Protein AF-A0A175R2Z0-F1 (afdb_monomer_lite)

pLDDT: mean 81.21, std 16.31, range [35.25, 94.69]

Radius of gyration: 16.34 Å; chains: 1; bounding box: 27×38×61 Å

Organism: NCBI:txid401562

Sequence (90 aa):
MRRDLAPTLFALPPIITAAMRKQLAVIEASMPIGCTRARNGWFGTAGRVGLRDAPLLTHHGLARVSYRGRNPRLLITAKGRREISERTAP

Secondary structure (DSSP, 8-state):
-------TTS-PPP---HHHHHHHHHHHHTTTT-EEEETTEEEETTEEEETTHHHHHHHTTSEEEE--SSS-EEEE-HHHHHHHHTTT--

Foldseek 3Di:
DDDPPDPPPPCPPPPCDPVLLVLLVQQVVQPPQGFFDDPQATHGPSGTDGPVSLVVCVVSVQWDWDPPDPTIHIHGDPNVVCVNVVPVPD

Structure (mmCIF, N/CA/C/O backbone):
data_AF-A0A175R2Z0-F1
#
_entry.id   AF-A0A175R2Z0-F1
#
loop_
_atom_site.group_PDB
_atom_site.id
_atom_site.type_symbol
_atom_site.label_atom_id
_atom_site.label_alt_id
_atom_site.label_comp_id
_atom_site.label_asym_id
_atom_site.label_entity_id
_atom_site.label_seq_id
_atom_site.pdbx_PDB_ins_code
_atom_site.Cartn_x
_atom_site.Cartn_y
_atom_site.Cartn_z
_atom_site.occupancy
_atom_site.B_iso_or_equiv
_atom_site.auth_seq_id
_atom_site.auth_comp_id
_atom_site.auth_asym_id
_atom_site.auth_atom_id
_atom_site.pdbx_PDB_model_num
ATOM 1 N N . MET A 1 1 ? -15.208 -18.236 45.355 1.00 43.88 1 MET A N 1
ATOM 2 C CA . MET A 1 1 ? -13.832 -18.420 44.835 1.00 43.88 1 MET A CA 1
ATOM 3 C C . MET A 1 1 ? -13.850 -18.031 43.357 1.00 43.88 1 MET A C 1
ATOM 5 O O . MET A 1 1 ? -14.473 -18.729 42.586 1.00 43.88 1 MET A O 1
ATOM 9 N N . ARG A 1 2 ? -13.582 -16.769 42.996 1.00 53.97 2 ARG A N 1
ATOM 10 C CA . ARG A 1 2 ? -12.306 -16.257 42.441 1.00 53.97 2 ARG A CA 1
ATOM 11 C C . ARG A 1 2 ? -11.693 -17.121 41.317 1.00 53.97 2 ARG A C 1
ATOM 13 O O . ARG A 1 2 ? -10.892 -17.992 41.632 1.00 53.97 2 ARG A O 1
ATOM 20 N N . ARG A 1 3 ? -11.970 -16.730 40.059 1.00 52.12 3 ARG A N 1
ATOM 21 C CA . ARG A 1 3 ? -11.038 -16.447 38.930 1.00 52.12 3 ARG A CA 1
ATOM 22 C C . ARG A 1 3 ? -11.536 -16.999 37.583 1.00 52.12 3 ARG A C 1
ATOM 24 O O . ARG A 1 3 ? -10.952 -17.931 37.054 1.00 52.12 3 ARG A O 1
ATOM 31 N N . ASP A 1 4 ? -12.506 -16.311 36.985 1.00 49.53 4 ASP A N 1
ATOM 32 C CA . ASP A 1 4 ? -12.666 -16.273 35.525 1.00 49.53 4 ASP A CA 1
ATOM 33 C C . ASP A 1 4 ? -12.076 -14.952 35.014 1.00 49.53 4 ASP A C 1
ATOM 35 O O . ASP A 1 4 ? -12.778 -13.991 34.712 1.00 49.53 4 ASP A O 1
ATOM 39 N N . LEU A 1 5 ? -10.745 -14.863 35.011 1.00 54.41 5 LEU A N 1
ATOM 40 C CA . LEU A 1 5 ? -10.010 -13.818 34.296 1.00 54.41 5 LEU A CA 1
ATOM 41 C C . LEU A 1 5 ? -9.522 -14.435 32.986 1.00 54.41 5 LEU A C 1
ATOM 43 O O . LEU A 1 5 ? -8.373 -14.858 32.873 1.00 54.41 5 LEU A O 1
ATOM 47 N N . ALA A 1 6 ? -10.426 -14.535 32.012 1.00 56.19 6 ALA A N 1
ATOM 48 C CA . ALA A 1 6 ? -10.044 -14.818 30.636 1.00 56.19 6 ALA A CA 1
ATOM 49 C C . ALA A 1 6 ? -9.154 -13.666 30.111 1.00 56.19 6 ALA A C 1
ATOM 51 O O . ALA A 1 6 ? -9.385 -12.503 30.456 1.00 56.19 6 ALA A O 1
ATOM 52 N N . PRO A 1 7 ? -8.113 -13.953 29.312 1.00 49.00 7 PRO A N 1
ATOM 53 C CA . PRO A 1 7 ? -7.021 -13.026 29.043 1.00 49.00 7 PRO A CA 1
ATOM 54 C C . PRO A 1 7 ? -7.425 -11.966 28.009 1.00 49.00 7 PRO A C 1
ATOM 56 O O . PRO A 1 7 ? -7.075 -12.053 26.836 1.00 49.00 7 PRO A O 1
ATOM 59 N N . THR A 1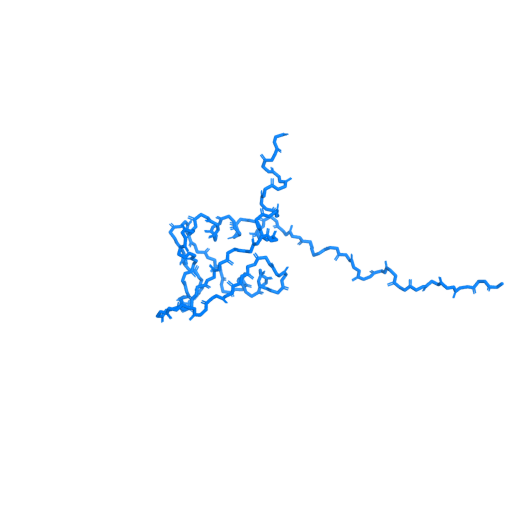 8 ? -8.103 -10.902 28.432 1.00 53.94 8 THR A N 1
ATOM 60 C CA . THR A 1 8 ? -8.308 -9.684 27.625 1.00 53.94 8 THR A CA 1
ATOM 61 C C . THR A 1 8 ? -7.069 -8.775 27.641 1.00 53.94 8 THR A C 1
ATOM 63 O O . THR A 1 8 ? -7.188 -7.561 27.770 1.00 53.94 8 THR A O 1
ATOM 66 N N . LEU A 1 9 ? -5.860 -9.346 27.563 1.00 47.72 9 LEU A N 1
ATOM 67 C CA . LEU A 1 9 ? -4.590 -8.603 27.655 1.00 47.72 9 LEU A CA 1
ATOM 68 C C . LEU A 1 9 ? -3.814 -8.497 26.330 1.00 47.72 9 LEU A C 1
ATOM 70 O O . LEU A 1 9 ? -2.814 -7.791 26.282 1.00 47.72 9 LEU A O 1
ATOM 74 N N . PHE A 1 10 ? -4.262 -9.135 25.242 1.00 49.88 10 PHE A N 1
ATOM 75 C CA . PHE A 1 10 ? -3.485 -9.211 23.989 1.00 49.88 10 PHE A CA 1
ATOM 76 C C . PHE A 1 10 ? -4.188 -8.678 22.734 1.00 49.88 10 PHE A C 1
ATOM 78 O O . PHE A 1 10 ? -3.783 -8.989 21.618 1.00 49.88 10 PHE A O 1
ATOM 85 N N . ALA A 1 11 ? -5.199 -7.827 22.885 1.00 47.78 11 ALA A N 1
ATOM 86 C CA . ALA A 1 11 ? -5.746 -7.053 21.771 1.00 47.78 11 ALA A CA 1
ATOM 87 C C . ALA A 1 11 ? -5.420 -5.566 21.953 1.00 47.78 11 ALA A C 1
ATOM 89 O O . ALA A 1 11 ? -6.308 -4.719 21.925 1.00 47.78 11 ALA A O 1
ATOM 90 N N . LEU A 1 12 ? -4.140 -5.234 22.169 1.00 50.53 12 LEU A N 1
ATOM 91 C CA . LEU A 1 12 ? -3.716 -3.858 21.924 1.00 50.53 12 LEU A CA 1
ATOM 92 C C . LEU A 1 12 ? -4.003 -3.578 20.443 1.00 50.53 12 LEU A C 1
ATOM 94 O O . LEU A 1 12 ? -3.547 -4.355 19.593 1.00 50.53 12 LEU A O 1
ATOM 98 N N . PRO A 1 13 ? -4.777 -2.530 20.108 1.00 55.56 13 PRO A N 1
ATOM 99 C CA . PRO A 1 13 ? -4.931 -2.146 18.717 1.00 55.56 13 PRO A CA 1
ATOM 100 C C . PRO A 1 13 ? -3.524 -1.959 18.138 1.00 55.56 13 PRO A C 1
ATOM 102 O O . PRO A 1 13 ? -2.643 -1.455 18.846 1.00 55.56 13 PRO A O 1
ATOM 105 N N . PRO A 1 14 ? -3.264 -2.404 16.894 1.00 59.94 14 PRO A N 1
ATOM 106 C CA . PRO A 1 14 ? -1.954 -2.210 16.298 1.00 59.94 14 PRO A CA 1
ATOM 107 C C . PRO A 1 14 ? -1.618 -0.725 16.407 1.00 59.94 14 PRO A C 1
ATOM 109 O O . PRO A 1 14 ? -2.408 0.110 15.969 1.00 59.94 14 PRO A O 1
ATOM 112 N N . ILE A 1 15 ? -0.492 -0.391 17.045 1.00 73.00 15 ILE A N 1
ATOM 113 C CA . ILE A 1 15 ? -0.081 1.004 17.209 1.00 73.00 15 ILE A CA 1
ATOM 114 C C . ILE A 1 15 ? 0.276 1.511 15.813 1.00 73.00 15 ILE A C 1
ATOM 116 O O . ILE A 1 15 ? 1.400 1.346 15.337 1.00 73.00 15 ILE A O 1
ATOM 120 N N . ILE A 1 16 ? -0.709 2.082 15.119 1.00 81.56 16 ILE A N 1
ATOM 121 C CA . ILE A 1 16 ? -0.506 2.655 13.797 1.00 81.56 16 ILE A CA 1
ATOM 122 C C . ILE A 1 16 ? 0.380 3.881 13.975 1.00 81.56 16 ILE A C 1
ATOM 124 O O . ILE A 1 16 ? -0.008 4.900 14.556 1.00 81.56 16 ILE A O 1
ATOM 128 N N . THR A 1 17 ? 1.609 3.765 13.482 1.00 87.62 17 THR A N 1
ATOM 129 C CA . THR A 1 17 ? 2.615 4.815 13.618 1.00 87.62 17 THR A CA 1
ATOM 130 C C . THR A 1 17 ? 2.344 5.967 12.650 1.00 87.62 17 THR A C 1
ATOM 132 O O . THR A 1 17 ? 1.700 5.814 11.608 1.00 87.62 17 THR A O 1
ATOM 135 N N . ALA A 1 18 ? 2.893 7.146 12.953 1.00 86.56 18 ALA A N 1
ATOM 136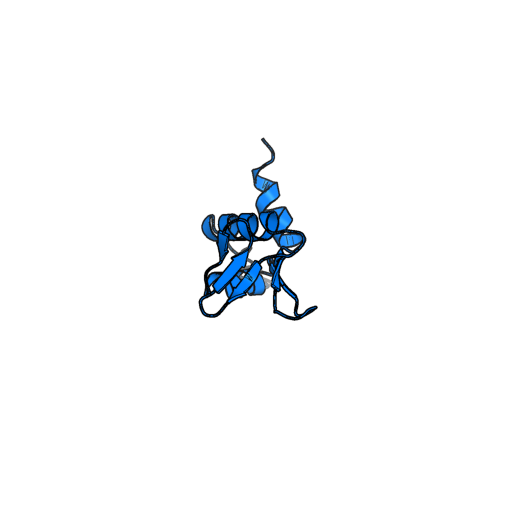 C CA . ALA A 1 18 ? 2.832 8.287 12.039 1.00 86.56 18 ALA A CA 1
ATOM 137 C C . ALA A 1 18 ? 3.498 7.984 10.681 1.00 86.56 18 ALA A C 1
ATOM 139 O O . ALA A 1 18 ? 3.032 8.462 9.648 1.00 86.56 18 ALA A O 1
ATOM 140 N N . ALA A 1 19 ? 4.551 7.159 10.669 1.00 88.50 19 ALA A N 1
ATOM 141 C CA . ALA A 1 19 ? 5.204 6.708 9.443 1.00 88.50 19 ALA A CA 1
ATOM 142 C C . ALA A 1 19 ? 4.265 5.853 8.577 1.00 88.50 19 ALA A C 1
ATOM 144 O O . ALA A 1 19 ? 4.143 6.111 7.382 1.00 88.50 19 ALA A O 1
ATOM 145 N N . MET A 1 20 ? 3.540 4.901 9.174 1.00 90.69 20 MET A N 1
ATOM 146 C CA . MET A 1 20 ? 2.568 4.074 8.448 1.00 90.69 20 MET A CA 1
ATOM 147 C C . MET A 1 20 ? 1.454 4.917 7.824 1.00 90.69 20 MET A C 1
ATOM 149 O O . MET A 1 20 ? 1.123 4.711 6.660 1.00 90.69 20 MET A O 1
ATOM 153 N N . ARG A 1 21 ? 0.932 5.916 8.548 1.00 90.38 21 ARG A N 1
ATOM 154 C CA . ARG A 1 21 ? -0.068 6.851 8.002 1.00 90.38 21 ARG A CA 1
ATOM 155 C C . ARG A 1 21 ? 0.455 7.646 6.806 1.00 90.38 21 ARG A C 1
ATOM 157 O O . ARG A 1 21 ? -0.253 7.762 5.812 1.00 90.38 21 ARG A O 1
ATOM 164 N N . LYS A 1 22 ? 1.703 8.129 6.850 1.00 90.75 22 LYS A N 1
ATOM 165 C CA . LYS A 1 22 ? 2.333 8.799 5.695 1.00 90.75 22 LYS A CA 1
ATOM 166 C C . LYS A 1 22 ? 2.396 7.876 4.477 1.00 90.75 22 LYS A C 1
ATOM 168 O O . LYS A 1 22 ? 2.069 8.298 3.374 1.00 90.75 22 LYS A O 1
ATOM 173 N N . GLN A 1 23 ? 2.760 6.610 4.678 1.00 92.44 23 GLN A N 1
ATOM 174 C CA . GLN A 1 23 ? 2.784 5.627 3.593 1.00 92.44 23 GLN A CA 1
ATOM 175 C C . GLN A 1 23 ? 1.380 5.327 3.053 1.00 92.44 23 GLN A C 1
ATOM 177 O O . GLN A 1 23 ? 1.202 5.204 1.844 1.00 92.44 23 GLN A O 1
ATOM 182 N N . LEU A 1 24 ? 0.364 5.266 3.918 1.00 92.62 24 LEU A N 1
ATOM 183 C CA . LEU A 1 24 ? -1.030 5.116 3.494 1.00 92.62 24 LEU A CA 1
ATOM 184 C C . LEU A 1 24 ? -1.507 6.304 2.655 1.00 92.62 24 LEU A C 1
ATOM 186 O O . LEU A 1 24 ? -2.120 6.078 1.617 1.00 92.62 24 LEU A O 1
ATOM 190 N N . ALA A 1 25 ? -1.157 7.534 3.036 1.00 91.38 25 ALA A N 1
ATOM 191 C CA . ALA A 1 25 ? -1.468 8.725 2.246 1.00 91.38 25 ALA A CA 1
ATOM 192 C C . ALA A 1 25 ? -0.822 8.676 0.848 1.00 91.38 25 ALA A C 1
ATOM 194 O O . ALA A 1 25 ? -1.473 8.999 -0.140 1.00 91.38 25 ALA A O 1
ATOM 195 N N . VAL A 1 26 ? 0.423 8.190 0.734 1.00 92.31 26 VAL A N 1
ATOM 196 C CA . VAL A 1 26 ? 1.084 7.977 -0.572 1.00 92.31 26 VAL A CA 1
ATOM 197 C C . VAL A 1 26 ? 0.318 6.960 -1.424 1.00 92.31 26 VAL A C 1
ATOM 199 O O . VAL A 1 26 ? 0.123 7.178 -2.622 1.00 92.31 26 VAL A O 1
ATOM 202 N N . ILE A 1 27 ? -0.134 5.854 -0.825 1.00 92.38 27 ILE A N 1
ATOM 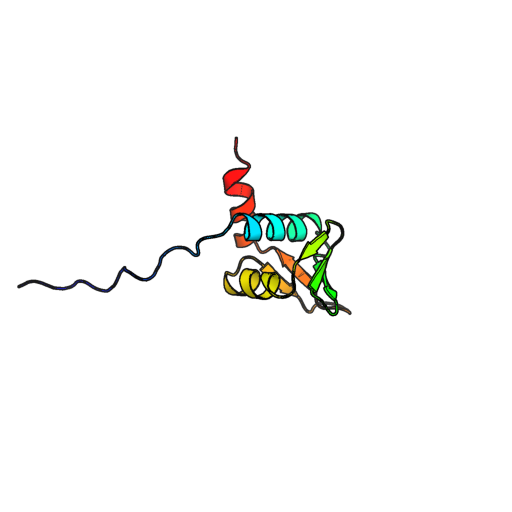203 C CA . ILE A 1 27 ? -0.904 4.823 -1.536 1.00 92.38 27 ILE A CA 1
ATOM 204 C C . ILE A 1 27 ? -2.266 5.370 -1.979 1.00 92.38 27 ILE A C 1
ATOM 206 O O . ILE A 1 27 ? -2.670 5.123 -3.115 1.00 92.38 27 ILE A O 1
ATOM 210 N N . GLU A 1 28 ? -2.964 6.111 -1.112 1.00 93.06 28 GLU A N 1
ATOM 211 C CA . GLU A 1 28 ? -4.254 6.728 -1.434 1.00 93.06 28 GLU A CA 1
ATOM 212 C C . GLU A 1 28 ? -4.127 7.750 -2.563 1.00 93.06 28 GLU A C 1
ATOM 214 O O . GLU A 1 28 ? -4.847 7.656 -3.554 1.00 93.06 28 GLU A O 1
ATOM 219 N N . ALA A 1 29 ? -3.161 8.664 -2.472 1.00 90.44 29 ALA A N 1
ATOM 220 C CA . ALA A 1 29 ? -2.913 9.674 -3.499 1.00 90.44 29 ALA A CA 1
ATOM 221 C C . ALA A 1 29 ? -2.478 9.069 -4.849 1.00 90.44 29 ALA A C 1
ATOM 223 O O . ALA A 1 29 ? -2.560 9.726 -5.882 1.00 90.44 29 ALA A O 1
ATOM 224 N N . SER A 1 30 ? -2.042 7.805 -4.859 1.00 88.62 30 SER A N 1
ATOM 225 C CA . SER A 1 30 ? -1.685 7.066 -6.077 1.00 88.62 30 SER A CA 1
ATOM 226 C C . SER A 1 30 ? -2.875 6.340 -6.732 1.00 88.62 30 SER A C 1
ATOM 228 O O . SER A 1 30 ? -2.691 5.593 -7.697 1.00 88.62 30 SER A O 1
ATOM 230 N N . MET A 1 31 ? -4.099 6.504 -6.218 1.00 85.56 31 MET A N 1
ATOM 231 C CA . MET A 1 31 ? -5.331 5.975 -6.824 1.00 85.56 31 MET A CA 1
ATOM 232 C C . MET A 1 31 ? -5.621 6.624 -8.194 1.00 85.56 31 MET A C 1
ATOM 234 O O . MET A 1 31 ? -5.203 7.754 -8.434 1.00 85.56 31 MET A O 1
ATOM 238 N N . PRO A 1 32 ? -6.325 5.933 -9.120 1.00 80.69 32 PRO A N 1
ATOM 239 C CA . PRO A 1 32 ? -6.948 4.603 -8.997 1.00 80.69 32 PRO A CA 1
ATOM 240 C C . PRO A 1 32 ? -5.975 3.436 -9.232 1.00 80.69 32 PRO A C 1
ATOM 242 O O . PRO A 1 32 ? -6.326 2.271 -9.053 1.00 80.69 32 PRO A O 1
ATOM 245 N N . ILE A 1 33 ? -4.753 3.737 -9.671 1.00 82.19 33 ILE A N 1
ATOM 246 C CA . ILE A 1 33 ? -3.773 2.741 -10.107 1.00 82.19 33 ILE A CA 1
ATOM 247 C C . ILE A 1 33 ? -3.149 2.042 -8.893 1.00 82.19 33 ILE A C 1
ATOM 249 O O . ILE A 1 33 ? -2.982 0.824 -8.929 1.00 82.19 33 ILE A O 1
ATOM 253 N N . GLY A 1 34 ? -2.866 2.785 -7.824 1.00 87.19 34 GLY A N 1
ATOM 254 C CA . GLY A 1 34 ? -2.102 2.340 -6.661 1.00 87.19 34 GLY A CA 1
ATOM 255 C C . GLY A 1 34 ? -0.599 2.298 -6.918 1.00 87.19 34 GLY A C 1
ATOM 256 O O . GLY A 1 34 ? -0.121 2.626 -8.004 1.00 87.19 34 GLY A O 1
ATOM 257 N N . CYS A 1 35 ? 0.172 1.872 -5.918 1.00 91.00 35 CYS A N 1
ATOM 258 C CA . CYS A 1 35 ? 1.625 1.800 -6.050 1.00 91.00 35 CYS A CA 1
ATOM 259 C C . CYS A 1 35 ? 2.025 0.507 -6.770 1.00 91.00 35 CYS A C 1
ATOM 261 O O . CYS A 1 35 ? 1.705 -0.582 -6.313 1.00 91.00 35 CYS A O 1
ATOM 263 N N . THR A 1 36 ? 2.749 0.589 -7.878 1.00 91.56 36 THR A N 1
ATOM 264 C CA . THR A 1 36 ? 3.238 -0.581 -8.620 1.00 91.56 36 THR A CA 1
ATOM 265 C C . THR A 1 36 ? 4.497 -1.153 -7.969 1.00 91.56 36 THR A C 1
ATOM 267 O O . THR A 1 36 ? 5.337 -0.410 -7.462 1.00 91.56 36 THR A O 1
ATOM 270 N N . ARG A 1 37 ? 4.650 -2.480 -7.973 1.00 89.94 37 ARG A N 1
ATOM 271 C CA . ARG A 1 37 ? 5.843 -3.147 -7.434 1.00 89.94 37 ARG A CA 1
ATOM 272 C C . ARG A 1 37 ? 7.070 -2.893 -8.314 1.00 89.94 37 ARG A C 1
ATOM 274 O O . ARG A 1 37 ? 7.031 -3.146 -9.513 1.00 89.94 37 ARG A O 1
ATOM 281 N N . ALA A 1 38 ? 8.178 -2.495 -7.697 1.00 88.00 38 ALA A N 1
ATOM 282 C CA . ALA A 1 38 ? 9.506 -2.442 -8.304 1.00 88.00 38 ALA A CA 1
ATOM 283 C C . ALA A 1 38 ? 10.533 -3.172 -7.417 1.00 88.00 38 ALA A C 1
ATOM 285 O O . ALA A 1 38 ? 10.220 -3.592 -6.301 1.00 88.00 38 ALA A O 1
ATOM 286 N N . ARG A 1 39 ? 11.777 -3.320 -7.898 1.00 83.81 39 ARG A N 1
ATOM 287 C CA . ARG A 1 39 ? 12.827 -4.134 -7.245 1.00 83.81 39 ARG A CA 1
ATOM 288 C C . ARG A 1 39 ? 13.038 -3.793 -5.763 1.00 83.81 39 ARG A C 1
ATOM 290 O O . ARG A 1 39 ? 13.201 -4.695 -4.952 1.00 83.81 39 ARG A O 1
ATOM 297 N N . ASN A 1 40 ? 12.971 -2.505 -5.414 1.00 86.06 40 ASN A N 1
ATOM 298 C CA . ASN A 1 40 ? 13.324 -2.002 -4.081 1.00 86.06 40 ASN A CA 1
ATOM 299 C C . ASN A 1 40 ? 12.130 -1.421 -3.295 1.00 86.06 40 ASN A C 1
ATOM 301 O O . ASN A 1 40 ? 12.328 -0.753 -2.278 1.00 86.06 40 ASN A O 1
ATOM 305 N N . GLY A 1 41 ? 10.890 -1.622 -3.743 1.00 90.50 41 GLY A N 1
ATOM 306 C CA . GLY A 1 41 ? 9.712 -1.088 -3.054 1.00 90.50 41 GLY A CA 1
ATOM 307 C C . GLY A 1 41 ? 8.496 -0.958 -3.960 1.00 90.50 41 GLY A C 1
ATOM 308 O O . GLY A 1 41 ? 8.437 -1.565 -5.027 1.00 90.50 41 GLY A O 1
ATOM 309 N N . TRP A 1 42 ? 7.535 -0.147 -3.533 1.00 92.19 42 TRP A N 1
ATOM 310 C CA . TRP A 1 42 ? 6.322 0.135 -4.295 1.00 92.19 42 TRP A CA 1
ATOM 311 C C . TRP A 1 42 ? 6.285 1.607 -4.668 1.00 92.19 42 TRP A C 1
ATOM 313 O O . TRP A 1 42 ? 6.603 2.460 -3.847 1.00 92.19 42 TRP A O 1
ATOM 323 N N . PHE A 1 43 ? 5.917 1.906 -5.906 1.00 91.31 43 PHE A N 1
ATOM 324 C CA . PHE A 1 43 ? 6.018 3.246 -6.472 1.00 91.31 43 PHE A CA 1
ATOM 325 C C . PHE A 1 43 ? 4.675 3.666 -7.048 1.00 91.31 43 PHE A C 1
ATOM 327 O O . PHE A 1 43 ? 4.111 2.968 -7.889 1.00 91.31 43 PHE A O 1
ATOM 334 N N . GLY A 1 44 ? 4.154 4.791 -6.577 1.00 87.19 44 GLY A N 1
ATOM 335 C CA . GLY A 1 44 ? 2.989 5.455 -7.146 1.00 87.19 44 GLY A CA 1
ATOM 336 C C . GLY A 1 44 ? 3.331 6.872 -7.598 1.00 87.19 44 GLY A C 1
ATOM 337 O O . GLY A 1 44 ? 4.479 7.304 -7.501 1.00 87.19 44 GLY A O 1
ATOM 338 N N . THR A 1 45 ? 2.336 7.602 -8.092 1.00 85.00 45 THR A N 1
ATOM 339 C CA . THR A 1 45 ? 2.506 8.984 -8.573 1.00 85.00 45 THR A CA 1
ATOM 340 C C . THR A 1 45 ? 2.876 9.952 -7.452 1.00 85.00 45 THR A C 1
ATOM 342 O O . THR A 1 45 ? 3.609 10.906 -7.686 1.00 85.00 45 THR A O 1
ATOM 345 N N . ALA A 1 46 ? 2.415 9.683 -6.229 1.00 85.75 46 ALA A N 1
ATOM 346 C CA . ALA A 1 46 ? 2.663 10.522 -5.060 1.00 85.75 46 ALA A CA 1
ATOM 347 C C . ALA A 1 46 ? 3.962 10.178 -4.306 1.00 85.75 46 ALA A C 1
ATOM 349 O O . ALA A 1 46 ? 4.303 10.850 -3.334 1.00 85.75 46 ALA A O 1
ATOM 350 N N . GLY A 1 47 ? 4.683 9.124 -4.712 1.00 87.81 47 GLY A N 1
ATOM 351 C CA . GLY A 1 47 ? 5.950 8.744 -4.091 1.00 87.81 47 GLY A CA 1
ATOM 352 C C . GLY A 1 47 ? 6.168 7.239 -3.948 1.00 87.81 47 GLY A C 1
ATOM 353 O O . GLY A 1 47 ? 5.552 6.411 -4.624 1.00 87.81 47 GLY A O 1
ATOM 354 N N . ARG A 1 48 ? 7.097 6.885 -3.054 1.00 91.56 48 ARG A N 1
ATOM 355 C CA . ARG A 1 48 ? 7.564 5.512 -2.831 1.00 91.56 48 ARG A CA 1
ATOM 356 C C . ARG A 1 48 ? 7.186 5.010 -1.442 1.00 91.56 48 ARG A C 1
ATOM 358 O O . ARG A 1 48 ? 7.483 5.664 -0.448 1.00 91.56 48 ARG A O 1
ATOM 365 N N . VAL A 1 49 ? 6.683 3.780 -1.398 1.00 90.69 49 VAL A N 1
ATOM 366 C CA . VAL A 1 49 ? 6.547 2.966 -0.189 1.00 90.69 49 VAL A CA 1
ATOM 367 C C . VAL A 1 49 ? 7.732 2.008 -0.088 1.00 90.69 49 VAL A C 1
ATOM 369 O O . VAL A 1 49 ? 8.088 1.316 -1.053 1.00 90.69 49 VAL A O 1
ATOM 372 N N . GLY A 1 50 ? 8.372 1.977 1.081 1.00 88.12 50 GLY A N 1
ATOM 373 C CA . GLY A 1 50 ? 9.527 1.128 1.340 1.00 88.12 50 GLY A CA 1
ATOM 374 C C . GLY A 1 50 ? 9.210 -0.365 1.218 1.00 88.12 50 GLY A C 1
ATOM 375 O O . GLY A 1 50 ? 8.073 -0.809 1.385 1.00 88.12 50 GLY A O 1
ATOM 376 N N . LEU A 1 51 ? 10.245 -1.168 0.947 1.00 88.12 51 LEU A N 1
ATOM 377 C CA . LEU A 1 51 ? 10.113 -2.625 0.828 1.00 88.12 51 LEU A CA 1
ATOM 378 C C . LEU A 1 51 ? 9.622 -3.272 2.134 1.00 88.12 51 LEU A C 1
ATOM 380 O O . LEU A 1 51 ? 8.892 -4.255 2.085 1.00 88.12 51 LEU A O 1
ATOM 384 N N . ARG A 1 52 ? 10.019 -2.716 3.285 1.00 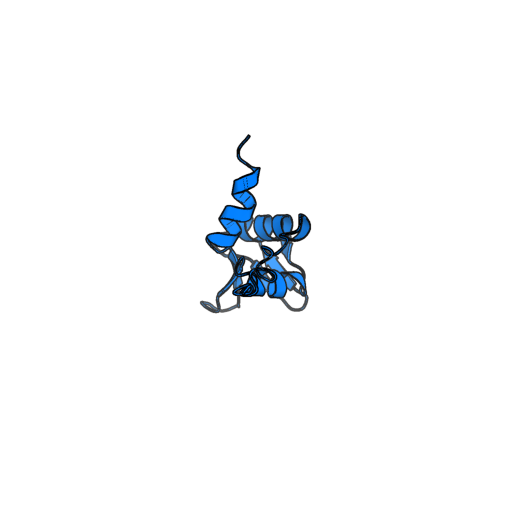88.25 52 ARG A N 1
ATOM 385 C CA . ARG A 1 52 ? 9.622 -3.192 4.620 1.00 88.25 52 ARG A CA 1
ATOM 386 C C . ARG A 1 52 ? 8.236 -2.698 5.034 1.00 88.25 52 ARG A C 1
ATOM 388 O O . ARG A 1 52 ? 7.535 -3.400 5.753 1.00 88.25 52 ARG A O 1
ATOM 395 N N . ASP A 1 53 ? 7.823 -1.536 4.535 1.00 90.56 53 ASP A N 1
ATOM 396 C CA . ASP A 1 53 ? 6.573 -0.893 4.945 1.00 90.56 53 ASP A CA 1
ATOM 397 C C . ASP A 1 53 ? 5.356 -1.579 4.329 1.00 90.56 53 ASP A C 1
ATOM 399 O O . ASP A 1 53 ? 4.354 -1.792 5.001 1.00 90.56 53 ASP A O 1
ATOM 403 N N . ALA A 1 54 ? 5.437 -1.979 3.060 1.00 89.19 54 ALA A N 1
ATOM 404 C CA . ALA A 1 54 ? 4.304 -2.606 2.389 1.00 89.19 54 ALA A CA 1
ATOM 405 C C . ALA A 1 54 ? 3.852 -3.931 3.043 1.00 89.19 54 ALA A C 1
ATOM 407 O O . ALA A 1 54 ? 2.655 -4.048 3.304 1.00 89.19 54 ALA A O 1
ATOM 408 N N . PRO A 1 55 ? 4.746 -4.886 3.390 1.00 91.00 55 PRO A N 1
ATOM 409 C CA . PRO A 1 55 ? 4.383 -6.062 4.179 1.00 91.00 55 PRO A CA 1
ATOM 410 C C . PRO A 1 55 ? 3.716 -5.712 5.512 1.00 91.00 55 PRO A C 1
ATOM 412 O O . PRO A 1 55 ? 2.701 -6.315 5.852 1.00 91.00 55 PRO A O 1
ATOM 415 N N . LEU A 1 56 ? 4.226 -4.706 6.231 1.00 91.56 56 LEU A N 1
ATOM 416 C CA . LEU A 1 56 ? 3.645 -4.255 7.500 1.00 91.56 56 LEU A CA 1
ATOM 417 C C . LEU A 1 56 ? 2.225 -3.710 7.303 1.00 91.56 56 LEU A C 1
ATOM 419 O O . LEU A 1 56 ? 1.293 -4.123 7.991 1.00 91.56 56 LEU A O 1
ATOM 423 N N . LEU A 1 57 ? 2.023 -2.841 6.311 1.00 92.81 57 LEU A N 1
ATOM 424 C CA . LEU A 1 57 ? 0.700 -2.304 5.985 1.00 92.81 57 LEU A CA 1
ATOM 425 C C . LEU A 1 57 ? -0.276 -3.406 5.555 1.00 92.81 57 LEU A C 1
ATOM 427 O O . LEU A 1 57 ? -1.459 -3.333 5.894 1.00 92.81 57 LEU A O 1
ATOM 431 N N . THR A 1 58 ? 0.198 -4.431 4.840 1.00 93.31 58 THR A N 1
ATOM 432 C CA . THR A 1 58 ? -0.632 -5.588 4.478 1.00 93.31 58 THR A CA 1
ATOM 433 C C . THR A 1 58 ? -0.945 -6.486 5.668 1.00 93.31 58 THR A C 1
ATOM 435 O O . THR A 1 58 ? -2.086 -6.913 5.810 1.00 93.31 58 THR A O 1
ATOM 438 N N . HIS A 1 59 ? 0.020 -6.713 6.562 1.00 91.62 59 HIS A N 1
ATOM 439 C CA . HIS A 1 59 ? -0.157 -7.509 7.776 1.00 91.62 59 HIS A CA 1
ATOM 440 C C . HIS A 1 59 ? -1.220 -6.896 8.696 1.00 91.62 59 HIS A C 1
ATOM 442 O O . HIS A 1 59 ? -2.087 -7.600 9.203 1.00 91.62 59 HIS A O 1
ATOM 448 N N . HIS A 1 60 ? -1.228 -5.568 8.834 1.00 89.38 60 HIS A N 1
ATOM 449 C CA . HIS A 1 60 ? -2.249 -4.854 9.607 1.00 89.38 60 HIS A CA 1
ATOM 450 C C . HIS A 1 60 ? -3.590 -4.674 8.871 1.00 89.38 60 HIS A C 1
ATOM 452 O O . HIS A 1 60 ? -4.528 -4.087 9.425 1.00 89.38 60 HIS A O 1
ATOM 458 N N . GLY A 1 61 ? -3.705 -5.165 7.632 1.00 92.81 61 GLY A N 1
ATOM 459 C CA . GLY A 1 61 ? -4.910 -5.057 6.809 1.00 92.81 61 GLY A CA 1
ATOM 460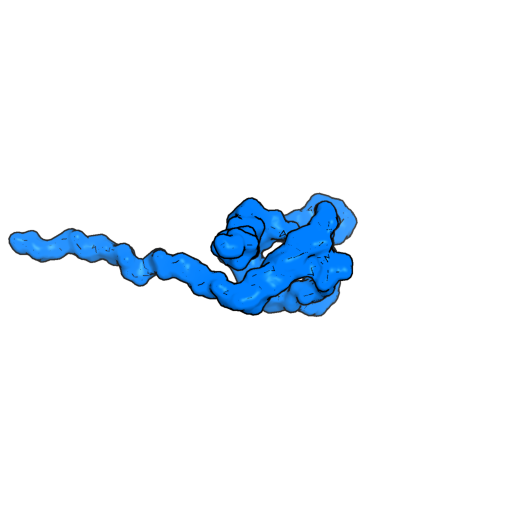 C C . GLY A 1 61 ? -5.220 -3.634 6.339 1.00 92.81 61 GLY A C 1
ATOM 461 O O . GLY A 1 61 ? -6.369 -3.331 6.038 1.00 92.81 61 GLY A O 1
ATOM 462 N N . LEU A 1 62 ? -4.225 -2.744 6.311 1.00 93.44 62 LEU A N 1
ATOM 463 C CA . LEU A 1 62 ? -4.378 -1.341 5.908 1.00 93.44 62 LEU A CA 1
ATOM 464 C C . LEU A 1 62 ? -4.198 -1.168 4.399 1.00 93.44 62 LEU A C 1
ATOM 466 O O . LEU A 1 62 ? -4.894 -0.367 3.772 1.00 93.44 62 LEU A O 1
ATOM 470 N N . ALA A 1 63 ? -3.327 -1.975 3.801 1.00 94.44 63 ALA A N 1
ATOM 471 C CA . ALA A 1 63 ? -3.137 -2.070 2.362 1.00 94.44 63 ALA A CA 1
ATOM 472 C C . ALA A 1 63 ? -3.320 -3.518 1.889 1.00 94.44 63 ALA A C 1
ATOM 474 O O . ALA A 1 63 ? -3.273 -4.458 2.679 1.00 94.44 63 ALA A O 1
ATOM 475 N N . ARG A 1 64 ? -3.525 -3.711 0.587 1.00 94.69 64 ARG A N 1
ATOM 476 C CA . ARG A 1 64 ? -3.582 -5.034 -0.045 1.00 94.69 64 ARG A CA 1
ATOM 477 C C . ARG A 1 64 ? -2.793 -5.045 -1.341 1.00 94.69 64 ARG A C 1
ATOM 479 O O . ARG A 1 64 ? -2.781 -4.051 -2.064 1.00 94.69 64 ARG A O 1
ATOM 486 N N . VAL A 1 65 ? -2.196 -6.184 -1.670 1.00 93.88 65 VAL A N 1
ATOM 487 C CA . VAL A 1 65 ? -1.603 -6.389 -2.992 1.00 93.88 65 VAL A CA 1
ATOM 488 C C . VAL A 1 65 ? -2.671 -6.926 -3.941 1.00 93.88 65 VAL A C 1
ATOM 490 O O . VAL A 1 65 ? -3.286 -7.958 -3.690 1.00 93.88 65 VAL A O 1
ATOM 493 N N . SER A 1 66 ? -2.896 -6.215 -5.038 1.00 91.75 66 SER A N 1
ATOM 494 C CA . SER A 1 66 ? -3.673 -6.662 -6.184 1.00 91.75 66 SER A CA 1
ATOM 495 C C . SER A 1 66 ? -2.731 -7.175 -7.265 1.00 91.75 66 SER A C 1
ATOM 497 O O . SER A 1 66 ? -1.821 -6.469 -7.695 1.00 91.75 66 SER A O 1
ATOM 499 N N . TYR A 1 67 ? -2.992 -8.384 -7.745 1.00 90.19 67 TYR A N 1
ATOM 500 C CA . TYR A 1 67 ? -2.302 -8.980 -8.892 1.00 90.19 67 TYR A CA 1
ATOM 501 C C . TYR A 1 67 ? -3.125 -8.866 -10.181 1.00 90.19 67 TYR A C 1
ATOM 503 O O . TYR A 1 67 ? -2.827 -9.516 -11.176 1.00 90.19 67 TYR A O 1
ATOM 511 N N . ARG A 1 68 ? -4.187 -8.047 -10.178 1.00 82.25 68 ARG A N 1
ATOM 512 C CA . ARG A 1 68 ? -4.987 -7.799 -11.379 1.00 82.25 68 ARG A CA 1
ATOM 513 C C . ARG A 1 68 ? -4.217 -6.863 -12.313 1.00 82.25 68 ARG A C 1
ATOM 515 O O . ARG A 1 68 ? -4.143 -5.664 -12.057 1.00 82.25 68 ARG A O 1
ATOM 52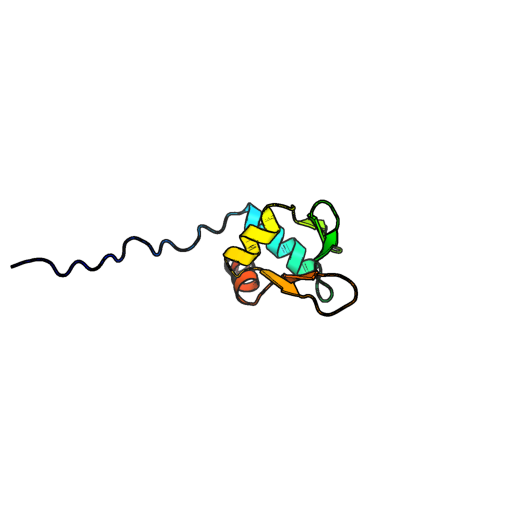2 N N . GLY A 1 69 ? -3.653 -7.417 -13.384 1.00 79.56 69 GLY A N 1
ATOM 523 C CA . GLY A 1 69 ? -2.954 -6.679 -14.438 1.00 79.56 69 GLY A CA 1
ATOM 524 C C . GLY A 1 69 ? -1.520 -7.161 -14.662 1.00 79.56 69 GLY A C 1
ATOM 525 O O . GLY A 1 69 ? -1.075 -8.133 -14.063 1.00 79.56 69 GLY A O 1
ATOM 526 N N . ARG A 1 70 ? -0.787 -6.457 -15.535 1.00 83.38 70 ARG A N 1
ATOM 527 C CA . ARG A 1 70 ? 0.586 -6.827 -15.926 1.00 83.38 70 ARG A CA 1
ATOM 528 C C . ARG A 1 70 ? 1.576 -6.813 -14.751 1.00 83.38 70 ARG A C 1
ATOM 530 O O . ARG A 1 70 ? 2.505 -7.607 -14.747 1.00 83.38 70 ARG A O 1
ATOM 537 N N . ASN A 1 71 ? 1.370 -5.932 -13.767 1.00 86.19 71 ASN A N 1
ATOM 538 C CA . ASN A 1 71 ? 2.261 -5.762 -12.617 1.00 86.19 71 ASN A CA 1
ATOM 539 C C . ASN A 1 71 ? 1.473 -5.786 -11.295 1.00 86.19 71 ASN A C 1
ATOM 541 O O . ASN A 1 71 ? 0.392 -5.191 -11.244 1.00 86.19 71 ASN A O 1
ATOM 545 N N . PRO A 1 72 ? 2.017 -6.381 -10.211 1.00 90.94 72 PRO A N 1
ATOM 546 C CA . PRO A 1 72 ? 1.426 -6.295 -8.878 1.00 90.94 72 PRO A CA 1
ATOM 547 C C . PRO A 1 72 ? 1.325 -4.847 -8.400 1.00 90.94 72 PRO A C 1
ATOM 549 O O . PRO A 1 72 ? 2.260 -4.058 -8.580 1.00 90.94 72 PRO A O 1
ATOM 552 N N . ARG A 1 73 ? 0.217 -4.513 -7.736 1.00 92.88 73 ARG A N 1
ATOM 553 C CA . ARG A 1 73 ? -0.052 -3.172 -7.210 1.00 92.88 73 ARG A CA 1
ATOM 554 C C . ARG A 1 73 ? -0.474 -3.202 -5.750 1.00 92.88 73 ARG A C 1
ATOM 556 O O . ARG A 1 73 ? -1.284 -4.032 -5.362 1.00 92.88 73 ARG A O 1
ATOM 563 N N . LEU A 1 74 ? 0.040 -2.281 -4.954 1.00 94.19 74 LEU A N 1
ATOM 564 C CA . LEU A 1 74 ? -0.365 -2.047 -3.578 1.00 94.19 74 LEU A CA 1
ATOM 565 C C . LEU A 1 74 ? -1.484 -1.007 -3.569 1.00 94.19 74 LEU A C 1
ATOM 567 O O . LEU A 1 74 ? -1.311 0.110 -4.058 1.00 94.19 74 LEU A O 1
ATOM 571 N N . LEU A 1 75 ? -2.635 -1.397 -3.033 1.00 94.50 75 LEU A N 1
ATOM 572 C CA . LEU A 1 75 ? -3.844 -0.585 -2.950 1.00 94.50 75 LEU A CA 1
ATOM 573 C C . LEU A 1 75 ? -4.199 -0.330 -1.489 1.00 94.50 75 LEU A C 1
ATOM 575 O O . LEU A 1 75 ? -4.062 -1.226 -0.653 1.00 94.50 75 LEU A O 1
ATOM 579 N N . ILE A 1 76 ? -4.723 0.857 -1.192 1.00 94.19 76 ILE A N 1
ATOM 580 C CA . ILE A 1 76 ? -5.253 1.162 0.136 1.00 94.19 76 ILE A CA 1
ATOM 581 C C . ILE A 1 76 ? -6.593 0.444 0.350 1.00 94.19 76 ILE A C 1
ATOM 583 O O . ILE A 1 76 ? -7.408 0.306 -0.567 1.00 94.19 76 ILE A O 1
ATOM 587 N N . THR A 1 77 ? -6.827 -0.054 1.562 1.00 94.25 77 THR A N 1
ATOM 588 C CA . THR A 1 77 ? -8.106 -0.673 1.950 1.00 94.25 77 THR A CA 1
ATOM 589 C C . THR A 1 77 ? -9.059 0.361 2.556 1.00 94.25 77 THR A C 1
ATOM 591 O O . THR A 1 77 ? -8.681 1.499 2.822 1.00 94.25 77 THR A O 1
ATOM 594 N N . ALA A 1 78 ? -10.312 -0.025 2.813 1.00 92.44 78 ALA A N 1
ATOM 595 C CA . ALA A 1 78 ? -11.232 0.813 3.586 1.00 92.44 78 ALA A CA 1
ATOM 596 C C . ALA A 1 78 ? -10.714 1.079 5.013 1.00 92.44 78 ALA A C 1
ATOM 598 O O . ALA A 1 78 ? -10.825 2.198 5.500 1.00 92.44 78 ALA A O 1
ATOM 599 N N . LYS A 1 79 ? -10.089 0.078 5.652 1.00 91.81 79 LYS A N 1
ATOM 600 C CA . LYS A 1 79 ? -9.467 0.228 6.974 1.00 91.81 79 LYS A CA 1
ATOM 601 C C . LYS A 1 79 ? -8.320 1.238 6.931 1.00 91.81 79 LYS A C 1
ATOM 603 O O . LYS A 1 79 ? -8.305 2.169 7.718 1.00 91.81 79 LYS A O 1
ATOM 608 N N . GLY A 1 80 ? -7.419 1.104 5.955 1.00 91.38 80 GLY A N 1
ATOM 609 C CA . GLY A 1 80 ? -6.320 2.052 5.754 1.00 91.38 80 GLY A CA 1
ATOM 610 C C . GLY A 1 80 ? -6.791 3.487 5.509 1.00 91.38 80 GLY A C 1
ATOM 611 O O . GLY A 1 80 ? -6.149 4.413 5.986 1.00 91.38 80 GLY A O 1
ATOM 612 N N . ARG A 1 81 ? -7.927 3.668 4.819 1.00 91.56 81 ARG A N 1
ATOM 613 C CA . ARG A 1 81 ? -8.548 4.988 4.628 1.00 91.56 81 ARG A CA 1
ATOM 614 C C . ARG A 1 81 ? -9.089 5.591 5.926 1.00 91.56 81 ARG A C 1
ATOM 616 O O . ARG A 1 81 ? -8.893 6.773 6.166 1.00 91.56 81 ARG A O 1
ATOM 623 N N . ARG A 1 82 ? -9.704 4.794 6.802 1.00 90.56 82 ARG A N 1
ATOM 624 C CA . ARG A 1 82 ? -10.157 5.291 8.116 1.00 90.56 82 ARG A CA 1
ATOM 625 C C . ARG A 1 82 ? -8.994 5.825 8.953 1.00 90.56 82 ARG A C 1
ATOM 627 O O . ARG A 1 82 ? -9.088 6.928 9.470 1.00 90.56 82 ARG A O 1
ATOM 634 N N . GLU A 1 83 ? -7.863 5.121 8.959 1.00 88.44 83 GLU A N 1
ATOM 635 C CA . GLU A 1 83 ? -6.659 5.518 9.715 1.00 88.44 83 GLU A CA 1
ATOM 636 C C . GLU A 1 83 ? -6.044 6.860 9.286 1.00 88.44 83 GLU A C 1
ATOM 638 O O . GLU A 1 83 ? -5.326 7.495 10.060 1.00 88.44 83 GLU A O 1
ATOM 643 N N . ILE A 1 84 ? -6.268 7.282 8.040 1.00 86.44 84 ILE A N 1
ATOM 644 C CA . ILE A 1 84 ? -5.821 8.592 7.547 1.00 86.44 84 ILE A CA 1
ATOM 645 C C . ILE A 1 84 ? -6.910 9.658 7.712 1.00 86.44 84 ILE A C 1
ATOM 647 O O . ILE A 1 84 ? -6.571 10.797 8.015 1.00 86.44 84 ILE A O 1
ATOM 651 N N . SER A 1 85 ? -8.196 9.302 7.602 1.00 79.06 85 SER A N 1
ATOM 652 C CA . SER A 1 85 ? -9.318 10.236 7.769 1.00 79.06 85 SER A CA 1
ATOM 653 C C . SER A 1 85 ? -9.614 10.608 9.227 1.00 79.06 85 SER A C 1
ATOM 655 O O . SER A 1 85 ? -9.956 11.758 9.484 1.00 79.06 85 SER A O 1
ATOM 657 N N . GLU A 1 86 ? -9.449 9.689 10.188 1.00 64.44 86 GLU A N 1
ATOM 658 C CA . GLU A 1 86 ? -9.759 9.893 11.621 1.00 64.44 86 GLU A CA 1
ATOM 659 C C . GLU A 1 86 ? -8.949 11.021 12.289 1.00 64.44 86 GLU A C 1
ATOM 661 O O . GLU A 1 86 ? -9.238 11.405 13.418 1.00 64.44 86 GLU A O 1
ATOM 666 N N . ARG A 1 87 ? -7.963 11.602 11.595 1.00 54.75 87 ARG A N 1
ATOM 667 C CA . ARG A 1 87 ? -7.198 12.764 12.072 1.00 54.75 87 ARG A CA 1
ATOM 668 C C . ARG A 1 87 ? -7.238 13.975 11.134 1.00 54.75 87 ARG A C 1
ATOM 670 O O . ARG A 1 87 ? -6.585 14.971 11.422 1.00 54.75 87 ARG A O 1
ATOM 677 N N . THR A 1 88 ? -7.964 13.886 10.018 1.00 48.38 88 THR A N 1
ATOM 678 C CA . THR A 1 88 ? -8.210 15.017 9.103 1.00 48.38 88 THR A CA 1
ATOM 679 C C . THR A 1 88 ? -9.528 15.733 9.418 1.00 48.38 88 THR A C 1
ATOM 681 O O . THR A 1 88 ? -9.787 16.791 8.855 1.00 48.38 88 THR A O 1
ATOM 684 N N . ALA A 1 89 ? -10.346 15.205 10.334 1.00 35.25 89 ALA A N 1
ATOM 685 C CA . ALA A 1 89 ? -11.442 15.972 10.916 1.00 35.25 89 ALA A CA 1
ATOM 686 C C . ALA A 1 89 ? -10.857 17.076 11.833 1.00 35.25 89 ALA A C 1
ATOM 688 O O . ALA A 1 89 ? -10.071 16.729 12.720 1.00 35.25 89 ALA A O 1
ATOM 689 N N . PRO A 1 90 ? -11.152 18.365 11.569 1.00 42.56 90 PRO A N 1
ATOM 690 C CA . PRO A 1 90 ? -10.663 19.501 12.353 1.00 42.56 90 PRO A CA 1
ATOM 691 C C . PRO A 1 90 ? -11.203 19.521 13.786 1.00 42.56 90 PRO A C 1
ATOM 693 O O . PRO A 1 90 ? -12.316 18.992 14.013 1.00 42.56 90 PRO A O 1
#